Protein AF-A0A2E3J221-F1 (afdb_monomer)

Mean predicted aligned error: 4.09 Å

Nearest PDB structures (foldseek):
  1pj6-assembly1_A  TM=9.924E-01  e=3.445E-05  Arthrobacter globiformis
  3gsi-assembly1_A  TM=9.929E-01  e=4.453E-05  Arthrobacter globiformis
  4paa-assembly2_B  TM=9.694E-01  e=3.504E-03  Rattus norvegicus
  4pab-assembly2_B  TM=9.764E-01  e=3.504E-03  Rattus norvegicus
  5l46-assembly2_B  TM=9.754E-01  e=5.491E-03  Homo sapiens

Structure (mmCIF, N/CA/C/O backbone):
data_AF-A0A2E3J221-F1
#
_entry.id   AF-A0A2E3J221-F1
#
loop_
_atom_site.group_PDB
_atom_site.id
_atom_site.type_symbol
_atom_site.label_atom_id
_atom_site.label_alt_id
_atom_site.label_comp_id
_atom_site.label_asym_id
_atom_site.label_entity_id
_atom_site.label_seq_id
_atom_site.pdbx_PDB_ins_code
_atom_site.Cartn_x
_atom_site.Cartn_y
_atom_site.Cartn_z
_atom_site.occupancy
_atom_site.B_iso_or_equiv
_atom_site.auth_seq_id
_atom_site.auth_comp_id
_atom_site.auth_asym_id
_atom_site.auth_atom_id
_atom_site.pdbx_PDB_model_num
ATOM 1 N N . MET A 1 1 ? -4.858 1.804 -6.076 1.00 85.44 1 MET A N 1
ATOM 2 C CA . MET A 1 1 ? -4.219 1.806 -4.744 1.00 85.44 1 MET A CA 1
ATOM 3 C C . MET A 1 1 ? -2.727 1.621 -4.958 1.00 85.44 1 MET A C 1
ATOM 5 O O . MET A 1 1 ? -2.365 1.029 -5.966 1.00 85.44 1 MET A O 1
ATOM 9 N N . SER A 1 2 ? -1.882 2.166 -4.083 1.00 93.81 2 SER A N 1
ATOM 10 C CA . SER A 1 2 ? -0.429 1.995 -4.160 1.00 93.81 2 SER A CA 1
ATOM 11 C C . SER A 1 2 ? 0.130 1.795 -2.763 1.00 93.81 2 SER A C 1
ATOM 13 O O . SER A 1 2 ? 0.051 2.688 -1.921 1.00 93.81 2 SER A O 1
ATOM 15 N N . TYR A 1 3 ? 0.702 0.621 -2.514 1.00 93.50 3 TYR A N 1
ATOM 16 C CA . TYR A 1 3 ? 1.270 0.292 -1.208 1.00 93.50 3 TYR A CA 1
ATOM 17 C C . TYR A 1 3 ? 2.635 0.951 -0.957 1.00 93.50 3 TYR A C 1
ATOM 19 O O . TYR A 1 3 ? 3.121 0.961 0.166 1.00 93.50 3 TYR A O 1
ATOM 27 N N . ILE A 1 4 ? 3.246 1.546 -1.983 1.00 96.38 4 ILE A N 1
ATOM 28 C CA . ILE A 1 4 ? 4.438 2.392 -1.832 1.00 96.38 4 ILE A CA 1
ATOM 29 C C . ILE A 1 4 ? 4.079 3.881 -1.707 1.00 96.38 4 ILE A C 1
ATOM 31 O O . ILE A 1 4 ? 4.965 4.704 -1.522 1.00 96.38 4 ILE A O 1
ATOM 35 N N . GLY A 1 5 ? 2.788 4.235 -1.799 1.00 95.56 5 GLY A N 1
ATOM 36 C CA . GLY A 1 5 ? 2.273 5.599 -1.635 1.00 95.56 5 GLY A CA 1
ATOM 37 C C . GLY A 1 5 ? 2.656 6.582 -2.742 1.00 95.56 5 GLY A C 1
ATOM 38 O O . GLY A 1 5 ? 2.680 7.784 -2.486 1.00 95.56 5 GLY A O 1
ATOM 39 N N . GLU A 1 6 ? 2.940 6.069 -3.939 1.00 96.94 6 GLU A N 1
ATOM 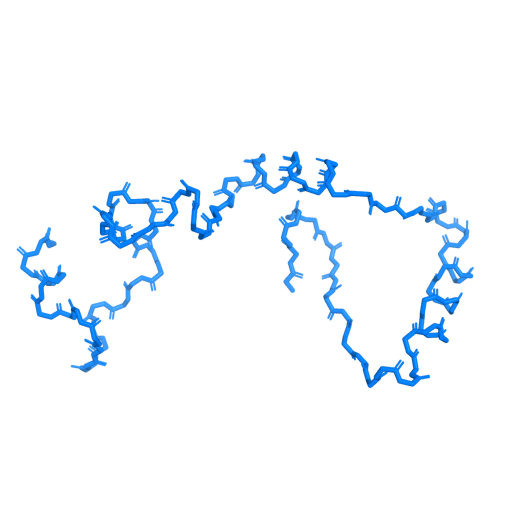40 C CA . GLU A 1 6 ? 3.187 6.839 -5.165 1.00 96.94 6 GLU A CA 1
ATOM 41 C C . GLU A 1 6 ? 2.067 6.620 -6.193 1.00 96.94 6 GLU A C 1
ATOM 43 O O . GLU A 1 6 ? 1.287 5.668 -6.080 1.00 96.94 6 GLU A O 1
ATOM 48 N N . LEU A 1 7 ? 1.983 7.487 -7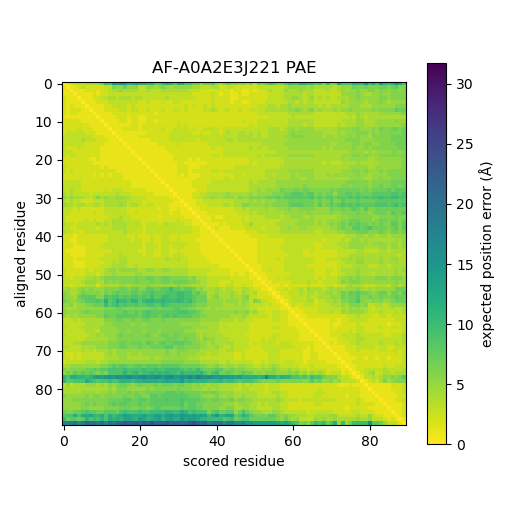.207 1.00 96.88 7 LEU A N 1
ATOM 49 C CA . LEU A 1 7 ? 1.000 7.358 -8.286 1.00 96.88 7 LEU A CA 1
ATOM 50 C C . LEU A 1 7 ? 1.164 6.026 -9.032 1.00 96.88 7 LEU A C 1
ATOM 52 O O . LEU A 1 7 ? 2.260 5.662 -9.451 1.00 96.88 7 LEU A O 1
ATOM 56 N N . GLY A 1 8 ? 0.050 5.330 -9.246 1.00 95.62 8 GLY A N 1
ATOM 57 C CA . GLY A 1 8 ? 0.018 4.104 -10.029 1.00 95.62 8 GLY A CA 1
ATOM 58 C C . GLY A 1 8 ? -1.227 3.267 -9.765 1.00 95.62 8 GLY A C 1
ATOM 59 O O . GLY A 1 8 ? -2.172 3.696 -9.092 1.00 95.62 8 GLY A O 1
ATOM 60 N N . TRP A 1 9 ? -1.204 2.050 -10.300 1.00 97.06 9 TRP A N 1
ATOM 61 C CA . TRP A 1 9 ? -2.312 1.105 -10.241 1.00 97.06 9 TRP A CA 1
ATOM 62 C C . TRP A 1 9 ? -1.810 -0.307 -9.963 1.00 97.06 9 TRP A C 1
ATOM 64 O O . TRP A 1 9 ? -0.701 -0.675 -10.343 1.00 97.06 9 TRP A O 1
ATOM 74 N N . GLU A 1 10 ? -2.669 -1.106 -9.339 1.00 97.19 10 GLU A N 1
ATOM 75 C CA . GLU A 1 10 ? -2.504 -2.553 -9.264 1.00 97.19 10 GLU A CA 1
ATOM 76 C C . GLU A 1 10 ? -3.216 -3.158 -10.475 1.00 97.19 10 GLU A C 1
ATOM 78 O O . GLU A 1 10 ? -4.409 -2.925 -10.682 1.00 97.19 10 GLU A O 1
ATOM 83 N N . LEU A 1 11 ? -2.466 -3.880 -11.307 1.00 97.12 11 LEU A N 1
ATOM 84 C CA . LEU A 1 11 ? -2.965 -4.466 -12.546 1.00 97.12 11 LEU A CA 1
ATOM 85 C C . LEU A 1 11 ? -3.144 -5.969 -12.351 1.00 97.12 11 LEU A C 1
ATOM 87 O O . LEU A 1 11 ? -2.184 -6.685 -12.066 1.00 97.12 11 LEU A O 1
ATOM 91 N N . PHE A 1 12 ? -4.379 -6.436 -12.514 1.00 97.62 12 PHE A N 1
ATOM 92 C CA . PHE A 1 12 ? -4.746 -7.841 -12.377 1.00 97.62 12 PHE A CA 1
ATOM 93 C C . PHE A 1 12 ? -5.157 -8.399 -13.735 1.00 97.62 12 PHE A C 1
ATOM 95 O O . PHE A 1 12 ? -5.910 -7.767 -14.474 1.00 97.62 12 PHE A O 1
ATOM 102 N N . THR A 1 13 ? -4.679 -9.598 -14.049 1.00 97.62 13 THR A N 1
ATOM 103 C CA . THR A 1 13 ? -4.993 -10.310 -15.289 1.00 97.62 13 THR A CA 1
ATOM 104 C C . THR A 1 13 ? -5.039 -11.815 -15.017 1.00 97.62 13 THR A C 1
ATOM 106 O O . THR A 1 13 ? -4.355 -12.268 -14.092 1.00 97.62 13 THR A O 1
ATOM 109 N N . PRO A 1 14 ? -5.806 -12.608 -15.790 1.00 98.50 14 PRO A N 1
ATOM 110 C CA . PRO A 1 14 ? -5.679 -14.061 -15.773 1.00 98.50 14 PRO A CA 1
ATOM 111 C C . PRO A 1 14 ? -4.224 -14.502 -15.966 1.00 98.50 14 PRO A C 1
ATOM 113 O O . PRO A 1 14 ? -3.457 -13.852 -16.686 1.00 98.50 14 PRO A O 1
ATOM 116 N N . THR A 1 15 ? -3.838 -15.587 -15.296 1.00 98.44 15 THR A N 1
ATOM 117 C CA . THR A 1 15 ? -2.443 -16.040 -15.200 1.00 98.44 15 THR A CA 1
ATOM 118 C C . THR A 1 15 ? -1.807 -16.268 -16.570 1.00 98.44 15 THR A C 1
ATOM 120 O O . THR A 1 15 ? -0.642 -15.922 -16.764 1.00 98.44 15 THR A O 1
ATOM 123 N N . GLU A 1 16 ? -2.572 -16.770 -17.539 1.00 98.50 16 GLU A N 1
ATOM 124 C CA . GLU A 1 16 ? -2.139 -17.014 -18.916 1.00 98.50 16 GLU A CA 1
ATOM 125 C C . GLU A 1 16 ? -1.658 -15.748 -19.647 1.00 98.50 16 GLU A C 1
ATOM 127 O O . GLU A 1 16 ? -0.857 -15.838 -20.575 1.00 98.50 16 GLU A O 1
ATOM 132 N N . TYR A 1 17 ? -2.081 -14.563 -19.199 1.00 98.56 17 TYR A N 1
ATOM 133 C CA . TYR A 1 17 ? -1.692 -13.278 -19.781 1.00 98.56 17 TYR A CA 1
ATOM 134 C C . TYR A 1 17 ? -0.622 -12.538 -18.966 1.00 98.56 17 TYR A C 1
ATOM 136 O O . TYR A 1 17 ? -0.197 -11.457 -19.372 1.00 98.56 17 TYR A O 1
ATOM 144 N N . GLY A 1 18 ? -0.162 -13.088 -17.835 1.00 98.50 18 GLY A N 1
ATOM 145 C CA . GLY A 1 18 ? 0.758 -12.400 -16.921 1.00 98.50 18 GLY A CA 1
ATOM 146 C C . GLY A 1 18 ? 2.073 -11.977 -17.583 1.00 98.50 18 GLY A C 1
ATOM 147 O O . GLY A 1 18 ? 2.465 -10.814 -17.491 1.00 98.50 18 GLY A O 1
ATOM 148 N N . GLN A 1 19 ? 2.713 -12.896 -18.313 1.00 98.56 19 GLN A N 1
ATOM 149 C CA . GLN A 1 19 ? 3.958 -12.616 -19.040 1.00 98.56 19 GLN A CA 1
ATOM 150 C C . GLN A 1 19 ? 3.750 -11.556 -20.131 1.00 98.56 19 GLN A C 1
ATOM 152 O O . GLN A 1 19 ? 4.517 -10.603 -20.233 1.00 98.56 19 GLN A O 1
ATOM 157 N N . MET A 1 20 ? 2.670 -11.687 -20.906 1.00 98.56 20 MET A N 1
ATOM 158 C CA . MET A 1 20 ? 2.334 -10.740 -21.969 1.00 98.56 20 MET A CA 1
ATOM 159 C C . MET A 1 20 ? 2.116 -9.325 -21.415 1.00 98.56 20 MET A C 1
ATOM 161 O O . MET A 1 20 ? 2.642 -8.360 -21.964 1.00 98.56 20 MET A O 1
ATOM 165 N N . MET A 1 21 ? 1.373 -9.198 -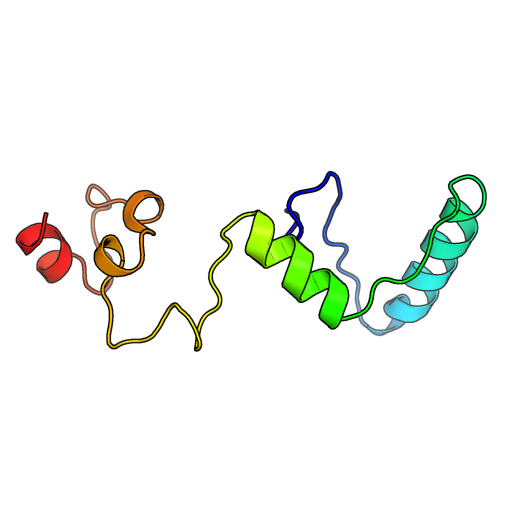20.310 1.00 98.31 21 MET A N 1
ATOM 166 C CA . MET A 1 21 ? 1.137 -7.915 -19.646 1.00 98.31 21 MET A CA 1
ATOM 167 C C . MET A 1 21 ? 2.449 -7.288 -19.158 1.00 98.31 21 MET A C 1
ATOM 169 O O . MET A 1 21 ? 2.673 -6.098 -19.382 1.00 98.31 21 MET A O 1
ATOM 173 N N . TRP A 1 22 ? 3.327 -8.079 -18.532 1.00 98.12 22 TRP A N 1
ATOM 174 C CA . TRP A 1 22 ? 4.642 -7.614 -18.086 1.00 98.12 22 TRP A CA 1
ATOM 175 C C . TRP A 1 22 ? 5.478 -7.067 -19.247 1.00 98.12 22 TRP A C 1
ATOM 177 O O . TRP A 1 22 ? 5.960 -5.935 -19.178 1.00 98.12 22 TRP A O 1
ATOM 187 N N . ASP A 1 23 ? 5.604 -7.836 -20.331 1.00 98.31 23 ASP A N 1
ATOM 188 C CA . ASP A 1 23 ? 6.425 -7.462 -21.483 1.00 98.31 23 ASP A CA 1
ATOM 189 C C . ASP A 1 23 ? 5.904 -6.189 -22.165 1.00 98.31 23 ASP A C 1
ATOM 191 O O . ASP A 1 23 ? 6.693 -5.303 -22.506 1.00 98.31 23 ASP A O 1
ATOM 195 N N . MET A 1 24 ? 4.580 -6.047 -22.302 1.00 98.19 24 MET A N 1
ATOM 196 C CA . MET A 1 24 ? 3.954 -4.841 -22.856 1.00 98.19 24 MET A CA 1
ATOM 197 C C . MET A 1 24 ? 4.239 -3.600 -22.003 1.00 98.19 24 MET A C 1
ATOM 199 O O . MET A 1 24 ? 4.650 -2.564 -22.535 1.00 98.19 24 MET A O 1
ATOM 203 N N . LEU A 1 25 ? 4.062 -3.700 -20.682 1.00 97.56 25 LEU A N 1
ATOM 204 C CA . LEU A 1 25 ? 4.324 -2.595 -19.758 1.00 97.56 25 LEU A CA 1
ATOM 205 C C . LEU A 1 25 ? 5.800 -2.201 -19.789 1.00 97.56 25 LEU A C 1
ATOM 207 O O . LEU A 1 25 ? 6.120 -1.028 -19.990 1.00 97.56 25 LEU A O 1
ATOM 211 N N . PHE A 1 26 ? 6.701 -3.177 -19.667 1.00 97.81 26 PHE A N 1
ATOM 212 C CA . PHE A 1 26 ? 8.137 -2.925 -19.656 1.00 97.81 26 PHE A CA 1
ATOM 213 C C . PHE A 1 26 ? 8.615 -2.314 -20.977 1.00 97.81 26 PHE A C 1
ATOM 215 O O . PHE A 1 26 ? 9.399 -1.367 -20.968 1.00 97.81 26 PHE A O 1
ATOM 222 N N . TYR A 1 27 ? 8.116 -2.801 -22.119 1.00 98.00 27 TYR A N 1
ATOM 223 C CA . TYR A 1 27 ? 8.427 -2.232 -23.430 1.00 98.00 27 TYR A CA 1
ATOM 224 C C . TYR A 1 27 ? 7.943 -0.780 -23.557 1.00 98.00 27 TYR A C 1
ATOM 226 O O . TYR A 1 27 ? 8.733 0.093 -23.921 1.00 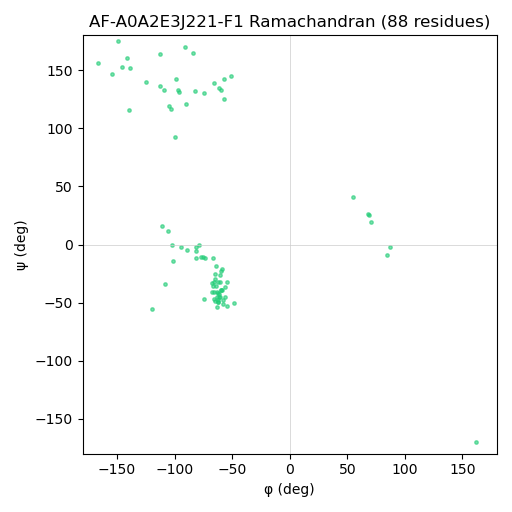98.00 27 TYR A O 1
ATOM 234 N N . SER A 1 28 ? 6.684 -0.498 -23.200 1.00 97.50 28 SER A N 1
ATOM 235 C CA . SER A 1 28 ? 6.119 0.861 -23.263 1.00 97.50 28 SER A CA 1
ATOM 236 C C . SER A 1 28 ? 6.797 1.851 -22.306 1.00 97.50 28 SER A C 1
ATOM 238 O O . SER A 1 28 ? 6.885 3.042 -22.595 1.00 97.50 28 SER A O 1
ATOM 240 N N . GLY A 1 29 ? 7.318 1.360 -21.178 1.00 97.06 29 GLY A N 1
ATOM 241 C CA . GLY A 1 29 ? 7.960 2.171 -20.149 1.00 97.06 29 GLY A CA 1
ATOM 242 C C . GLY A 1 29 ? 9.416 2.533 -20.447 1.00 97.06 29 GLY A C 1
ATOM 243 O O . GLY A 1 29 ? 10.006 3.313 -19.701 1.00 97.06 29 GLY A O 1
ATOM 244 N N . ARG A 1 30 ? 10.022 2.005 -21.521 1.00 96.25 30 ARG A N 1
ATOM 245 C CA . ARG A 1 30 ? 11.448 2.237 -21.827 1.00 96.25 30 ARG A CA 1
ATOM 246 C C . ARG A 1 30 ? 11.790 3.713 -22.010 1.00 96.25 30 ARG A C 1
ATOM 248 O O . ARG A 1 30 ? 12.826 4.149 -21.520 1.00 96.25 30 ARG A O 1
ATOM 255 N N . SER A 1 31 ? 10.913 4.493 -22.646 1.00 97.12 31 SER A N 1
ATOM 256 C CA . SER A 1 31 ? 11.098 5.948 -22.790 1.00 97.12 31 SER A CA 1
ATOM 257 C C . SER A 1 31 ? 11.087 6.693 -21.451 1.00 97.12 31 SER A C 1
ATOM 259 O O . SER A 1 31 ? 11.568 7.817 -21.374 1.00 97.12 31 SER A O 1
ATOM 261 N N . TRP A 1 32 ? 10.560 6.061 -20.402 1.00 96.88 32 TRP A N 1
ATOM 262 C CA . TRP A 1 32 ? 10.436 6.594 -19.047 1.00 96.88 32 TRP A CA 1
ATOM 263 C C . TRP A 1 32 ? 11.441 5.969 -18.071 1.00 96.88 32 TRP A C 1
ATOM 265 O O . TRP A 1 32 ? 11.312 6.154 -16.866 1.00 96.88 32 TRP A O 1
ATOM 275 N N . SER A 1 33 ? 12.442 5.233 -18.571 1.00 96.62 33 SER A N 1
ATOM 276 C CA . SER A 1 33 ? 13.439 4.531 -17.745 1.00 96.62 33 SER A CA 1
ATOM 277 C C . SER A 1 33 ? 12.816 3.582 -16.714 1.00 96.62 33 SER A C 1
ATOM 279 O O . SER A 1 33 ? 13.260 3.511 -15.569 1.00 96.62 33 SER A O 1
ATOM 281 N N . VAL A 1 34 ? 11.770 2.854 -17.117 1.00 97.25 34 VAL A N 1
ATOM 282 C CA . VAL A 1 34 ? 11.122 1.859 -16.255 1.00 97.25 34 VAL A CA 1
ATOM 283 C C . VAL A 1 34 ? 12.120 0.802 -15.769 1.00 97.25 34 VAL A C 1
ATOM 285 O O . VAL A 1 34 ? 12.997 0.356 -16.510 1.00 97.25 34 VAL A O 1
ATOM 288 N N . PHE A 1 35 ? 11.959 0.370 -14.522 1.00 96.69 35 PHE A N 1
ATOM 289 C CA . PHE A 1 35 ? 12.752 -0.692 -13.913 1.00 96.69 35 PHE A CA 1
ATOM 290 C C . PHE A 1 35 ? 11.877 -1.574 -13.019 1.00 96.69 35 PHE A C 1
ATOM 292 O O . PHE A 1 35 ? 10.791 -1.182 -12.592 1.00 96.69 35 PHE A O 1
ATOM 299 N N . SER A 1 36 ? 12.360 -2.781 -12.725 1.00 96.69 36 SER A N 1
ATOM 300 C CA . SER A 1 36 ? 11.725 -3.689 -11.771 1.00 96.69 36 SER A CA 1
ATOM 301 C C . SER A 1 36 ? 12.118 -3.339 -10.335 1.00 96.69 36 SER A C 1
ATOM 303 O O . SER A 1 36 ? 13.304 -3.205 -10.031 1.00 96.69 36 SER A O 1
ATOM 305 N N . LEU A 1 37 ? 11.138 -3.263 -9.436 1.00 96.19 37 LEU A N 1
ATOM 306 C CA . LEU A 1 37 ? 11.345 -3.039 -8.005 1.00 96.19 37 LEU A CA 1
ATOM 307 C C . LEU A 1 37 ? 11.333 -4.372 -7.238 1.00 96.19 37 LEU A C 1
ATOM 309 O O . LEU A 1 37 ? 10.433 -5.187 -7.422 1.00 96.19 37 LEU A O 1
ATOM 313 N N . GLY A 1 38 ? 12.308 -4.579 -6.349 1.00 97.19 38 GLY A N 1
ATOM 314 C CA . GLY A 1 38 ? 12.371 -5.750 -5.467 1.00 97.19 38 GLY A CA 1
ATOM 315 C C . GLY A 1 38 ? 11.684 -5.552 -4.107 1.00 97.19 38 GLY A C 1
ATOM 316 O O . GLY A 1 38 ? 11.367 -4.434 -3.698 1.00 97.19 38 GLY A O 1
ATOM 317 N N . GLY A 1 39 ? 11.529 -6.647 -3.354 1.00 96.56 39 GLY A N 1
ATOM 318 C CA . GLY A 1 39 ? 10.833 -6.654 -2.058 1.00 96.56 39 GLY A CA 1
ATOM 319 C C . GLY A 1 39 ? 11.470 -5.780 -0.967 1.00 96.56 39 GLY A C 1
ATOM 320 O O . GLY A 1 39 ? 10.752 -5.204 -0.154 1.00 96.56 39 GLY A O 1
ATOM 321 N N . GLY A 1 40 ? 12.799 -5.619 -0.962 1.00 96.88 40 GLY A N 1
ATOM 322 C CA . GLY A 1 40 ? 13.491 -4.765 0.015 1.00 96.88 40 GLY A CA 1
ATOM 323 C C . GLY A 1 40 ? 13.130 -3.284 -0.135 1.00 96.88 40 GLY A C 1
ATOM 324 O O . GLY A 1 40 ? 12.738 -2.638 0.835 1.00 96.88 40 GLY A O 1
ATOM 325 N N . ALA A 1 41 ? 13.182 -2.772 -1.367 1.00 97.06 41 ALA A N 1
ATOM 326 C CA . ALA A 1 41 ? 12.787 -1.398 -1.668 1.00 97.06 41 ALA A CA 1
ATOM 327 C C . ALA A 1 41 ? 11.283 -1.182 -1.432 1.00 97.06 41 ALA A C 1
ATOM 329 O O . ALA A 1 41 ? 10.897 -0.188 -0.823 1.00 97.06 41 ALA A O 1
ATOM 330 N N . PHE A 1 42 ? 10.441 -2.151 -1.811 1.00 96.75 42 PHE A N 1
ATOM 331 C CA . PHE A 1 42 ? 9.008 -2.128 -1.507 1.00 96.75 42 PHE A CA 1
ATOM 332 C C . PHE A 1 42 ? 8.735 -2.007 0.002 1.00 96.75 42 PHE A C 1
ATOM 334 O O . PHE A 1 42 ? 7.917 -1.190 0.428 1.00 96.75 42 PHE A O 1
ATOM 341 N N . ASN A 1 43 ? 9.450 -2.782 0.825 1.00 95.69 43 ASN A N 1
ATOM 342 C CA . ASN A 1 43 ? 9.308 -2.729 2.276 1.00 95.69 43 ASN A CA 1
ATOM 343 C C . ASN A 1 43 ? 9.792 -1.395 2.869 1.00 95.69 43 ASN A C 1
ATOM 345 O O . ASN A 1 43 ? 9.171 -0.904 3.806 1.00 95.69 43 ASN A O 1
ATOM 349 N N . SER A 1 44 ? 10.849 -0.792 2.317 1.00 96.75 44 SER A N 1
ATOM 350 C CA . SER A 1 44 ? 11.295 0.547 2.727 1.00 96.75 44 SER A CA 1
ATOM 351 C C . SER A 1 44 ? 10.223 1.600 2.437 1.00 96.75 44 SER A C 1
ATOM 353 O O . SER A 1 44 ? 9.764 2.287 3.345 1.00 96.75 44 SER A O 1
ATOM 355 N N . LEU A 1 45 ? 9.749 1.669 1.190 1.00 97.25 45 LEU A N 1
ATOM 356 C CA . LEU A 1 45 ? 8.803 2.697 0.749 1.00 97.25 45 LEU A CA 1
ATOM 357 C C . LEU A 1 45 ? 7.475 2.627 1.517 1.00 97.25 45 LEU A C 1
ATOM 359 O O . LEU A 1 45 ? 6.955 3.643 1.973 1.00 97.25 45 LEU A O 1
ATOM 363 N N . ARG A 1 46 ? 6.930 1.422 1.739 1.00 95.69 46 ARG A N 1
ATOM 364 C CA . ARG A 1 46 ? 5.682 1.276 2.512 1.00 95.69 46 ARG A CA 1
ATOM 365 C C . ARG A 1 46 ? 5.849 1.690 3.977 1.00 95.69 46 ARG A C 1
ATOM 367 O O . ARG A 1 46 ? 4.884 2.143 4.595 1.00 95.69 46 ARG A O 1
ATOM 374 N N . MET A 1 47 ? 7.041 1.496 4.555 1.00 95.25 47 MET A N 1
ATOM 375 C CA . MET A 1 47 ? 7.329 1.907 5.933 1.00 95.25 47 MET A CA 1
ATOM 376 C C . MET A 1 47 ? 7.328 3.430 6.054 1.00 95.25 47 MET A C 1
ATOM 378 O O . MET A 1 47 ? 6.740 3.946 7.001 1.00 95.25 47 MET A O 1
ATOM 382 N N . GLU A 1 48 ? 7.894 4.145 5.078 1.00 97.06 48 GLU A N 1
ATOM 383 C CA . GLU A 1 48 ? 7.898 5.616 5.046 1.00 97.06 48 GLU A CA 1
ATOM 384 C C . GLU A 1 48 ? 6.482 6.207 5.002 1.00 97.06 48 GLU A C 1
ATOM 386 O O . GLU A 1 48 ? 6.223 7.252 5.593 1.00 97.06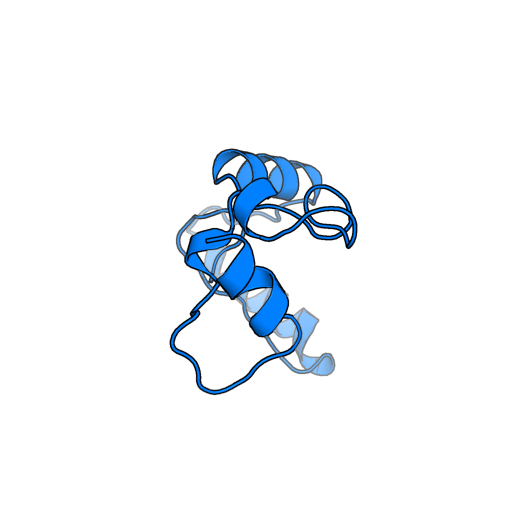 48 GLU A O 1
ATOM 391 N N . LYS A 1 49 ? 5.528 5.511 4.370 1.00 95.62 49 LYS A N 1
ATOM 392 C CA . LYS A 1 49 ? 4.107 5.905 4.350 1.00 95.62 49 LYS A CA 1
ATOM 393 C C . LYS A 1 49 ? 3.340 5.498 5.618 1.00 95.62 49 LYS A C 1
ATOM 395 O O . LYS A 1 49 ? 2.146 5.772 5.731 1.00 95.62 49 LYS A O 1
ATOM 400 N N . GLY A 1 50 ? 3.989 4.822 6.568 1.00 93.38 50 GLY A N 1
ATOM 401 C CA . GLY A 1 50 ? 3.367 4.348 7.806 1.00 93.38 50 GLY A CA 1
ATOM 402 C C . GLY A 1 50 ? 2.386 3.187 7.606 1.00 93.38 50 GLY A C 1
ATOM 403 O O . GL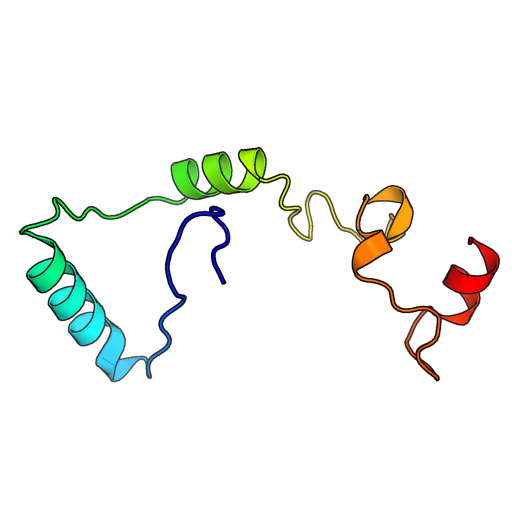Y A 1 50 ? 1.535 2.942 8.470 1.00 93.38 50 GLY A O 1
ATOM 404 N N . TYR A 1 51 ? 2.473 2.463 6.484 1.00 93.12 51 TYR A N 1
ATOM 405 C CA . TYR A 1 51 ? 1.607 1.315 6.237 1.00 93.12 51 TYR A CA 1
ATOM 406 C C . TYR A 1 51 ? 2.033 0.115 7.077 1.00 93.12 51 TYR A C 1
ATOM 408 O O . TYR A 1 51 ? 3.201 -0.287 7.139 1.00 93.12 51 TYR A O 1
ATOM 416 N N . ARG A 1 52 ? 1.037 -0.455 7.749 1.00 90.88 52 ARG A N 1
ATOM 417 C CA . ARG A 1 52 ? 1.181 -1.511 8.746 1.00 90.88 52 ARG A CA 1
ATOM 418 C C . ARG A 1 52 ? 0.889 -2.855 8.108 1.00 90.88 52 ARG A C 1
ATOM 420 O O . ARG A 1 52 ? 0.004 -2.972 7.272 1.00 90.88 52 ARG A O 1
ATOM 427 N N . THR A 1 53 ? 1.648 -3.864 8.512 1.00 92.12 53 THR A N 1
ATOM 428 C CA . THR A 1 53 ? 1.552 -5.212 7.942 1.00 92.12 53 THR A CA 1
ATOM 429 C C . THR A 1 53 ? 0.934 -6.153 8.967 1.00 92.12 53 THR A C 1
ATOM 431 O O . THR A 1 53 ? 1.327 -6.141 10.139 1.00 92.12 53 THR A O 1
ATOM 434 N N . TRP A 1 54 ? -0.036 -6.954 8.533 1.00 91.31 54 TRP A N 1
ATOM 435 C CA . TRP A 1 54 ? -0.608 -8.017 9.354 1.00 91.31 54 TRP A CA 1
ATOM 436 C C . TRP A 1 54 ? 0.434 -9.101 9.649 1.00 91.31 54 TRP A C 1
ATOM 438 O O . TRP A 1 54 ? 1.241 -9.432 8.785 1.00 91.31 54 TRP A O 1
ATOM 448 N N . GLY A 1 55 ? 0.458 -9.599 10.883 1.00 90.62 55 GLY A N 1
ATOM 449 C CA . GLY A 1 55 ? 1.475 -10.517 11.403 1.00 90.62 55 GLY A CA 1
ATOM 450 C C . GLY A 1 55 ? 2.746 -9.838 11.929 1.00 90.62 55 GLY A C 1
ATOM 451 O O . GLY A 1 55 ? 3.563 -10.507 12.551 1.00 90.62 55 GLY A O 1
ATOM 452 N N . ALA A 1 56 ? 2.919 -8.528 11.713 1.00 86.94 56 ALA A N 1
ATOM 453 C CA . ALA A 1 56 ? 4.054 -7.765 12.245 1.00 86.94 56 ALA A CA 1
ATOM 454 C C . ALA A 1 56 ? 3.604 -6.628 13.168 1.00 86.94 56 ALA A C 1
ATOM 456 O O . ALA A 1 56 ? 4.044 -6.548 14.308 1.00 86.94 56 ALA A O 1
ATOM 457 N N . VAL A 1 57 ? 2.729 -5.745 12.673 1.00 83.81 57 VAL A N 1
ATOM 458 C CA . VAL A 1 57 ? 2.197 -4.607 13.448 1.00 83.81 57 VAL A CA 1
ATOM 459 C C . VAL A 1 57 ? 0.732 -4.819 13.815 1.00 83.81 57 VAL A C 1
ATOM 461 O O . VAL A 1 57 ? 0.307 -4.410 14.888 1.00 83.81 57 VAL A O 1
ATOM 464 N N . PHE A 1 58 ? -0.042 -5.478 12.947 1.00 89.81 58 PHE A N 1
ATOM 465 C CA . PHE A 1 58 ? -1.368 -5.967 13.318 1.00 89.81 58 PHE A CA 1
ATOM 466 C C . PHE A 1 58 ? -1.285 -7.430 13.722 1.00 89.81 58 PHE A C 1
ATOM 468 O O . PHE A 1 58 ? -0.751 -8.249 12.975 1.00 89.81 58 PHE A O 1
ATOM 475 N N . HIS A 1 59 ? -1.873 -7.758 14.861 1.00 91.38 59 HIS A N 1
ATOM 476 C CA . HIS A 1 59 ? -2.112 -9.125 15.296 1.00 91.38 59 HIS A CA 1
ATOM 477 C C . HIS A 1 59 ? -3.385 -9.149 16.150 1.00 91.38 59 HIS A C 1
ATOM 479 O O . HIS A 1 59 ? -3.960 -8.098 16.429 1.00 91.38 59 HIS A O 1
ATOM 485 N N . THR A 1 60 ? -3.838 -10.329 16.561 1.00 92.38 60 THR A N 1
ATOM 486 C CA . THR A 1 60 ? -5.011 -10.472 17.441 1.00 92.38 60 THR A CA 1
ATOM 487 C C . THR A 1 60 ? -4.788 -9.920 18.848 1.00 92.38 60 THR A C 1
ATOM 489 O O . THR A 1 60 ? -5.752 -9.771 19.591 1.00 92.38 60 THR A O 1
ATOM 492 N N . ASP A 1 61 ? -3.540 -9.612 19.201 1.00 93.12 61 ASP A N 1
ATOM 493 C CA . ASP A 1 61 ? -3.152 -9.122 20.528 1.00 93.12 61 ASP A CA 1
ATOM 494 C C . ASP A 1 61 ? -3.392 -7.615 20.705 1.00 93.12 61 ASP A C 1
ATOM 496 O O . ASP A 1 61 ? -3.319 -7.119 21.824 1.00 93.12 61 ASP A O 1
ATOM 500 N N . TYR A 1 62 ? -3.683 -6.893 19.616 1.00 92.00 62 TYR A N 1
ATOM 501 C CA . TYR A 1 62 ? -3.878 -5.442 19.616 1.00 92.00 62 TYR A CA 1
ATOM 502 C C . TYR A 1 62 ? -5.235 -5.074 19.027 1.00 92.00 62 TYR A C 1
ATOM 504 O O . TYR A 1 62 ? -5.661 -5.620 18.005 1.00 92.00 62 TYR A O 1
ATOM 512 N N . ASN A 1 63 ? -5.899 -4.089 19.625 1.00 92.88 63 ASN A N 1
ATOM 513 C CA . ASN A 1 63 ? -7.109 -3.509 19.057 1.00 92.88 63 ASN A CA 1
ATOM 514 C C . ASN A 1 63 ? -6.781 -2.409 18.013 1.00 92.88 63 ASN A C 1
ATOM 516 O O . ASN A 1 63 ? -5.652 -1.910 17.943 1.00 92.88 63 ASN A O 1
ATOM 520 N N . PRO A 1 64 ? -7.753 -1.992 17.173 1.00 92.62 64 PRO A N 1
ATOM 521 C CA . PRO A 1 64 ? -7.510 -1.010 16.116 1.00 92.62 64 PRO A CA 1
ATOM 522 C C . PRO A 1 64 ? -7.022 0.361 16.600 1.00 92.62 64 PRO A C 1
ATOM 524 O O . PRO A 1 64 ? -6.350 1.054 15.82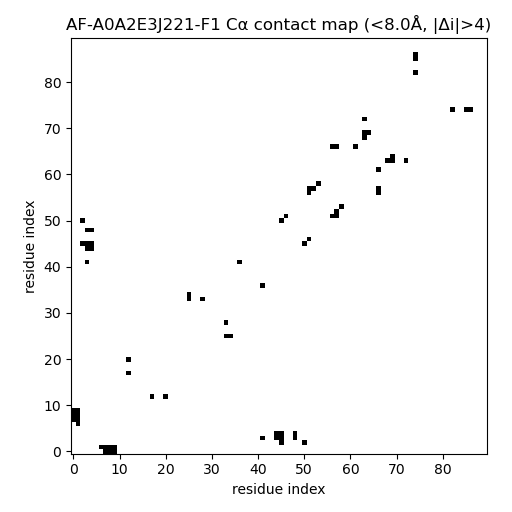9 1.00 92.62 64 PRO A O 1
ATOM 527 N N . TRP A 1 65 ? -7.344 0.756 17.836 1.00 92.75 65 TRP A N 1
ATOM 528 C CA . TRP A 1 65 ? -6.917 2.020 18.441 1.00 92.75 65 TRP A CA 1
ATOM 529 C C . TRP A 1 65 ? -5.442 1.960 18.839 1.00 92.75 65 TRP A C 1
ATOM 531 O O . TRP A 1 65 ? -4.674 2.838 18.450 1.00 92.75 65 TRP A O 1
ATOM 541 N N . GLU A 1 66 ? -5.028 0.879 19.505 1.00 92.75 66 GLU A N 1
ATOM 542 C CA . GLU A 1 66 ? -3.628 0.611 19.875 1.00 92.75 66 GLU A CA 1
ATOM 543 C C . GLU A 1 66 ? -2.724 0.530 18.643 1.00 92.75 66 GLU A C 1
ATOM 545 O O . GLU A 1 66 ? -1.621 1.072 18.624 1.00 92.75 66 GLU A O 1
ATOM 550 N N . ALA A 1 67 ? -3.219 -0.083 17.567 1.00 92.31 67 ALA A N 1
ATOM 551 C CA . ALA A 1 67 ? -2.483 -0.181 16.316 1.00 92.31 67 ALA A CA 1
ATOM 552 C C . ALA A 1 67 ? -2.519 1.112 15.471 1.00 92.31 67 ALA A C 1
ATOM 554 O O . ALA A 1 67 ? -1.930 1.149 14.390 1.00 92.31 67 ALA A O 1
ATOM 555 N N . GLY A 1 68 ? -3.193 2.183 15.910 1.00 91.12 68 GLY A N 1
ATOM 556 C CA . GLY A 1 68 ? -3.283 3.458 15.180 1.00 91.12 68 GLY A CA 1
ATOM 557 C C . GLY A 1 68 ? -4.087 3.383 13.873 1.00 91.12 68 GLY A C 1
ATOM 558 O O . GLY A 1 68 ? -3.847 4.149 12.940 1.00 91.12 68 GLY A O 1
ATOM 559 N N . SER A 1 69 ? -5.024 2.439 13.789 1.00 93.12 69 SER A N 1
ATOM 560 C CA . SER A 1 69 ? -5.894 2.173 12.630 1.00 93.12 69 SER A CA 1
ATOM 561 C C . SER A 1 69 ? -7.361 2.527 12.877 1.00 93.12 69 SER A C 1
ATOM 563 O O . SER A 1 69 ? -8.243 2.128 12.122 1.00 93.12 69 SER A O 1
ATOM 565 N N . GLY A 1 70 ? -7.627 3.308 13.922 1.00 92.75 70 GLY A N 1
ATOM 566 C CA . GLY A 1 70 ? -8.975 3.697 14.316 1.00 92.75 70 GLY A CA 1
ATOM 567 C C . GLY A 1 70 ? -9.806 4.364 13.220 1.00 92.75 70 GLY A C 1
ATOM 568 O O . GLY A 1 70 ? -11.009 4.148 13.132 1.00 92.75 70 GLY A O 1
ATOM 569 N N . TRP A 1 71 ? -9.148 5.101 12.325 1.00 93.50 71 TRP A N 1
ATOM 570 C CA . TRP A 1 71 ? -9.772 5.730 11.158 1.00 93.50 71 TRP A CA 1
ATOM 571 C C . TRP A 1 71 ? -10.455 4.729 10.207 1.00 93.50 71 TRP A C 1
ATOM 573 O O . TRP A 1 71 ? -11.323 5.121 9.431 1.00 93.50 71 TRP A O 1
ATOM 583 N N . ALA A 1 72 ? -10.084 3.446 10.259 1.00 94.19 72 ALA A N 1
ATOM 584 C CA . ALA A 1 72 ? -10.680 2.384 9.453 1.00 94.19 72 ALA A CA 1
ATOM 585 C C . ALA A 1 72 ? -11.899 1.716 10.126 1.00 94.19 72 ALA A C 1
ATOM 587 O O . ALA A 1 72 ? -12.545 0.862 9.514 1.00 94.19 72 ALA A O 1
ATOM 588 N N . VAL A 1 73 ? -12.235 2.082 11.371 1.00 95.00 73 VAL A N 1
ATOM 589 C CA . VAL A 1 73 ? -13.347 1.499 12.136 1.00 95.00 73 VAL A CA 1
ATOM 590 C C . VAL A 1 73 ? -14.542 2.448 12.140 1.00 95.00 73 VAL A C 1
ATOM 592 O O . VAL A 1 73 ? -14.494 3.532 12.711 1.00 95.00 73 VAL A O 1
ATOM 595 N N . LYS A 1 74 ? -15.658 2.012 11.550 1.00 95.81 74 LYS A N 1
ATOM 596 C CA . LYS A 1 74 ? -16.919 2.768 11.526 1.00 95.81 74 LYS A CA 1
ATOM 597 C C . LYS A 1 74 ? -17.895 2.252 12.589 1.00 95.81 74 LYS A C 1
ATOM 599 O O . LYS A 1 74 ? -18.655 1.318 12.317 1.00 95.81 74 LYS A O 1
ATOM 604 N N . LEU A 1 75 ? -17.885 2.846 13.785 1.00 94.25 75 LEU A N 1
ATOM 605 C CA . LEU A 1 75 ? -18.705 2.407 14.931 1.00 94.25 75 LEU A CA 1
ATOM 606 C C . LEU A 1 75 ? -20.220 2.568 14.697 1.00 94.25 75 LEU A C 1
ATOM 608 O O . LEU A 1 75 ? -21.025 1.816 15.255 1.00 94.25 75 LEU A O 1
ATOM 612 N N . GLU A 1 76 ? -20.626 3.493 13.827 1.00 92.75 76 GLU A N 1
ATOM 613 C CA . GLU A 1 76 ? -22.028 3.757 13.478 1.00 92.75 76 GLU A CA 1
ATOM 614 C C . GLU A 1 76 ? -22.613 2.687 12.545 1.00 92.75 76 GLU A C 1
ATOM 616 O O . GLU A 1 76 ? -23.822 2.652 12.310 1.00 92.75 76 GLU A O 1
ATOM 621 N N . LYS A 1 77 ? -21.780 1.797 11.987 1.00 94.62 77 LYS A N 1
ATOM 622 C CA . LYS A 1 77 ? -22.271 0.649 11.221 1.00 94.62 77 LYS A CA 1
ATOM 623 C C . LYS A 1 77 ? -23.116 -0.237 12.141 1.00 94.62 77 LYS A C 1
ATOM 625 O O . LYS A 1 77 ? -22.699 -0.542 13.256 1.00 94.62 77 LYS A O 1
ATOM 630 N N . ARG A 1 78 ? -24.283 -0.672 11.641 1.00 87.62 78 ARG A N 1
ATOM 631 C CA . ARG A 1 78 ? -25.292 -1.427 12.407 1.00 87.62 78 ARG A CA 1
ATOM 632 C C . ARG A 1 78 ? -24.696 -2.599 13.189 1.00 87.62 78 ARG A C 1
ATOM 634 O O . ARG A 1 78 ? -24.977 -2.725 14.372 1.00 87.62 78 ARG A O 1
ATOM 641 N N . ASP A 1 79 ? -23.904 -3.438 12.527 1.00 93.06 79 ASP A N 1
ATOM 642 C CA . ASP A 1 79 ? -23.275 -4.597 13.154 1.00 93.06 79 ASP A CA 1
ATOM 643 C C . ASP A 1 79 ? -21.989 -5.012 12.420 1.00 93.06 79 ASP A C 1
ATOM 645 O O . ASP A 1 79 ? -21.869 -4.833 11.198 1.00 93.06 79 ASP A O 1
ATOM 649 N N . PHE A 1 80 ? -21.025 -5.523 13.186 1.00 96.12 80 PHE A N 1
ATOM 650 C CA . PHE A 1 80 ? -19.806 -6.189 12.730 1.00 96.12 80 PHE A CA 1
ATOM 651 C C . PHE A 1 80 ? -19.122 -6.920 13.900 1.00 96.12 80 PHE A C 1
ATOM 653 O O . PHE A 1 80 ? -19.277 -6.559 15.068 1.00 96.12 80 PHE A O 1
ATOM 660 N N . VAL A 1 81 ? -18.320 -7.939 13.581 1.00 95.81 81 VAL A N 1
ATOM 661 C CA . VAL A 1 81 ? -17.582 -8.726 14.582 1.00 95.81 81 VAL A CA 1
ATOM 662 C C . VAL A 1 81 ? -16.688 -7.814 15.431 1.00 95.81 81 VAL A C 1
ATOM 664 O O . VAL A 1 81 ? -15.877 -7.066 14.896 1.00 95.81 81 VAL A O 1
ATOM 667 N N . GLY A 1 82 ? -16.844 -7.879 16.757 1.00 94.06 82 GLY A N 1
ATOM 668 C CA . GLY A 1 82 ? -16.077 -7.072 17.714 1.00 94.06 82 GLY A CA 1
ATOM 669 C C . GLY A 1 82 ? -16.663 -5.689 18.027 1.00 94.06 82 GLY A C 1
ATOM 670 O O . GLY A 1 82 ? -16.130 -4.995 18.891 1.00 94.06 82 GLY A O 1
ATOM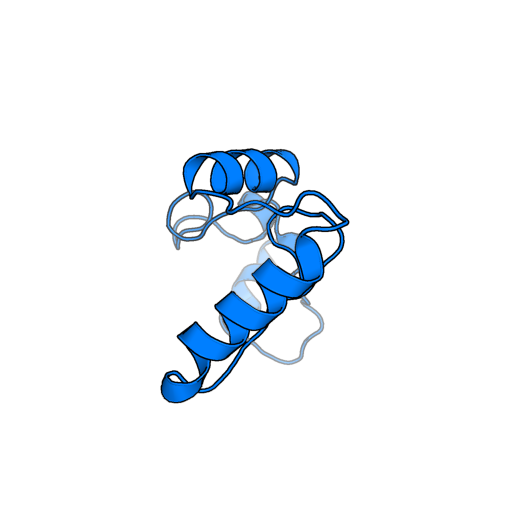 671 N N . ARG A 1 83 ? -17.781 -5.286 17.399 1.00 94.06 83 ARG A N 1
ATOM 672 C CA . ARG A 1 83 ? -18.385 -3.952 17.579 1.00 94.06 83 ARG A CA 1
ATOM 673 C C . ARG A 1 83 ? -18.671 -3.605 19.039 1.00 94.06 83 ARG A C 1
ATOM 675 O O . ARG A 1 83 ? -18.250 -2.548 19.493 1.00 94.06 83 ARG A O 1
ATOM 682 N N . ASN A 1 84 ? -19.387 -4.468 19.762 1.00 93.19 84 ASN A N 1
ATOM 683 C CA . ASN A 1 84 ? -19.807 -4.175 21.140 1.00 93.19 84 ASN A CA 1
ATOM 684 C C . ASN A 1 84 ? -18.606 -3.933 22.061 1.00 93.19 84 ASN A C 1
ATOM 686 O O . ASN A 1 84 ? -18.637 -3.018 22.877 1.00 93.19 84 ASN A O 1
ATOM 690 N N . THR A 1 85 ? -17.533 -4.705 21.880 1.00 94.06 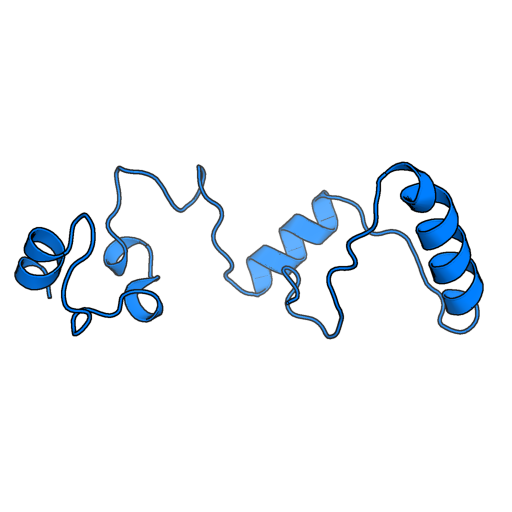85 THR A N 1
ATOM 691 C CA . THR A 1 85 ? -16.280 -4.521 22.615 1.00 94.06 85 THR A CA 1
ATOM 692 C C . THR A 1 85 ? -15.623 -3.190 22.261 1.00 94.06 85 THR A C 1
ATOM 694 O O . THR A 1 85 ? -15.255 -2.443 23.157 1.00 94.06 85 THR A O 1
ATOM 697 N N . LEU A 1 86 ? -15.519 -2.851 20.971 1.00 93.94 86 LEU A N 1
ATOM 698 C CA . LEU A 1 86 ? -14.872 -1.608 20.537 1.00 93.94 86 LEU A CA 1
ATOM 699 C C . LEU A 1 86 ? -15.646 -0.346 20.936 1.00 93.94 86 LEU A C 1
ATOM 701 O O . LEU A 1 86 ? -15.013 0.658 21.234 1.00 93.94 86 LEU A O 1
ATOM 705 N N . VAL A 1 87 ? -16.983 -0.395 20.978 1.00 91.44 87 VAL A N 1
ATOM 706 C CA . VAL A 1 87 ? -17.816 0.713 21.482 1.00 91.44 87 VAL A CA 1
ATOM 707 C C . VAL A 1 87 ? -17.569 0.962 22.969 1.00 91.44 87 VAL A C 1
ATOM 709 O O . VAL A 1 87 ? -17.578 2.107 23.389 1.00 91.44 87 VAL A O 1
ATOM 712 N N . GLY A 1 88 ? -17.332 -0.087 23.763 1.00 88.88 88 GLY A N 1
ATOM 713 C CA . GLY A 1 88 ? -17.019 0.063 25.188 1.00 88.88 88 GLY A CA 1
ATOM 714 C C . GLY A 1 88 ? -15.606 0.586 25.479 1.00 88.88 88 GLY A C 1
ATOM 715 O O . GLY A 1 88 ? -15.320 0.911 26.627 1.00 88.88 88 GLY A O 1
ATOM 716 N N . LEU A 1 89 ? -14.729 0.632 24.470 1.00 87.31 89 LEU A N 1
ATOM 717 C CA . LEU A 1 89 ? -13.348 1.118 24.576 1.00 87.31 89 LEU A CA 1
ATOM 718 C C . LEU A 1 89 ? -13.159 2.548 24.042 1.00 87.31 89 LEU A C 1
ATOM 720 O O . LEU A 1 89 ? -12.090 3.117 24.256 1.00 87.31 89 LEU A O 1
ATOM 724 N N . ALA A 1 90 ? -14.139 3.075 23.303 1.00 73.19 90 ALA A N 1
ATOM 725 C CA . ALA A 1 90 ? -14.135 4.430 22.749 1.00 73.19 90 ALA A CA 1
ATOM 726 C C . ALA A 1 90 ? -14.676 5.439 23.770 1.00 73.19 90 ALA A C 1
ATOM 728 O O . ALA A 1 90 ? -14.116 6.555 23.823 1.00 73.19 90 ALA A O 1
#

Radius of gyration: 18.94 Å; Cα contacts (8 Å, |Δi|>4): 38; chains: 1; bounding box: 39×24×49 Å

Foldseek 3Di:
DDLLPDDDDDDDDPPVCPVVVVVVVVVVCVVVVDDDDDPVVSVVSNVVVVHDDPPPLDDPVDDCVRSVNCVVDDLPPPDDPCNVVVVVVD

Secondary structure (DSSP, 8-state):
--TTSSS-------GGGHHHHHHHHHHHGGGGT--PPPHHHHHHHHHHTT---BTTTB-TTS-TTTTT-GGG--TTSS--TTHHHHHTT-

Solvent-accessible surface area (backbone atoms only — not comparable to full-atom values): 5962 Å² total; per-residue (Å²): 102,48,77,56,71,54,94,68,70,77,86,86,70,62,75,94,46,45,66,59,53,50,53,53,51,56,60,71,27,52,91,72,69,62,78,91,84,53,71,69,61,50,54,51,38,15,49,78,70,67,61,76,44,79,85,77,66,42,53,96,91,54,54,52,64,82,61,72,44,44,91,78,60,68,81,86,52,93,79,59,94,65,45,74,62,53,62,77,73,108

pLDDT: mean 94.52, std 3.88, range [73.19, 98.56]

Sequence (90 aa):
MSYIGELGWELFTPTEYGQMMWDMLFYSGRSWSVFSLGGGAFNSLRMEKGYRTWGAVFHTDYNPWEAGSGWAVKLEKRDFVGRNTLVGLA